Protein AF-G0QTJ8-F1 (afdb_monomer_lite)

Radius of gyration: 25.56 Å; chains: 1; bounding box: 70×34×70 Å

Foldseek 3Di:
DDPVVVVVVCVVVVVVVVVVVVVVVVVVCVVPDDDDDQDAKAKEFADVVVPDDPPADQQFKWWWFADPNDIDIDGAFDKDKAADDPPDDAFDKDKGQFTAKMDGPGIIMGGSRGHRQKIWIKTWHDKDWDWDWDDDPDPVCRVPTPIDTGIITIITTHGIDGDDDPVNVVNHHYD

InterPro domains:
  IPR028909 Large ribosomal subunit protein bL21-like [PF00829] (62-160)
  IPR028909 Large ribosomal subunit protein bL21-like [PTHR21349] (23-163)
  IPR036164 Large ribosomal subunit protein bL21-like superfamily [SSF141091] (61-160)

Structure (mmCIF, N/CA/C/O backbone):
data_AF-G0QTJ8-F1
#
_entry.id   AF-G0QTJ8-F1
#
loop_
_atom_site.group_PDB
_atom_site.id
_atom_site.type_symbol
_atom_site.label_atom_id
_atom_site.label_alt_id
_atom_site.label_comp_id
_atom_site.label_asym_id
_atom_site.label_entity_id
_atom_site.label_seq_id
_atom_site.pdbx_PDB_ins_code
_atom_site.Cartn_x
_atom_site.Cartn_y
_atom_site.Cartn_z
_atom_site.occupancy
_atom_site.B_iso_or_equiv
_atom_site.auth_seq_id
_atom_site.auth_comp_id
_atom_site.auth_asym_id
_atom_site.auth_atom_id
_atom_site.pdbx_PDB_model_num
ATOM 1 N N . MET A 1 1 ? 27.659 -14.384 -51.896 1.00 68.44 1 MET A N 1
ATOM 2 C CA . MET A 1 1 ? 27.595 -14.121 -50.439 1.00 68.44 1 MET A CA 1
ATOM 3 C C . MET A 1 1 ? 27.542 -15.452 -49.713 1.00 68.44 1 MET A C 1
ATOM 5 O O . MET A 1 1 ? 26.745 -16.296 -50.106 1.00 68.44 1 MET A O 1
ATOM 9 N N . ASP A 1 2 ? 28.391 -15.652 -48.706 1.00 91.94 2 ASP A N 1
ATOM 10 C CA . ASP A 1 2 ? 28.428 -16.899 -47.935 1.00 91.94 2 ASP A CA 1
ATOM 11 C C . ASP A 1 2 ? 27.081 -17.138 -47.219 1.00 91.94 2 ASP A C 1
ATOM 13 O O . ASP A 1 2 ? 26.547 -16.251 -46.543 1.00 91.94 2 ASP A O 1
ATOM 17 N N . LYS A 1 3 ? 26.506 -18.338 -47.37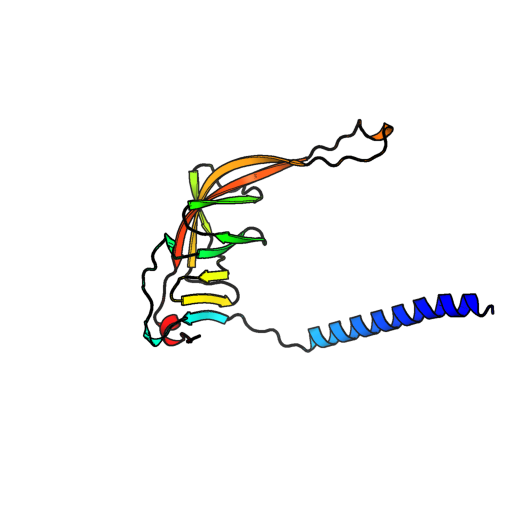8 1.00 89.75 3 LYS A N 1
ATOM 18 C CA . LYS A 1 3 ? 25.200 -18.714 -46.805 1.00 89.75 3 LYS A CA 1
ATOM 19 C C . LYS A 1 3 ? 25.210 -18.602 -45.279 1.00 89.75 3 LYS A C 1
ATOM 21 O O . LYS A 1 3 ? 24.195 -18.231 -44.686 1.00 89.75 3 LYS A O 1
ATOM 26 N N . LYS A 1 4 ? 26.359 -18.865 -44.645 1.00 90.94 4 LYS A N 1
ATOM 27 C CA . LYS A 1 4 ? 26.546 -18.738 -43.193 1.00 90.94 4 LYS A CA 1
ATOM 28 C C . LYS A 1 4 ? 26.381 -17.287 -42.730 1.00 90.94 4 LYS A C 1
ATOM 30 O O . LYS A 1 4 ? 25.655 -17.030 -41.774 1.00 90.94 4 LYS A O 1
ATOM 35 N N . TYR A 1 5 ? 26.970 -16.340 -43.458 1.00 91.25 5 TYR A N 1
ATOM 36 C CA . TYR A 1 5 ? 26.869 -14.908 -43.170 1.00 91.25 5 TYR A CA 1
ATOM 37 C C . TYR A 1 5 ? 25.435 -14.379 -43.329 1.00 91.25 5 TYR A C 1
ATOM 39 O O . TYR A 1 5 ? 24.914 -13.699 -42.445 1.00 91.25 5 TYR A O 1
ATOM 47 N N . VAL A 1 6 ? 24.761 -14.738 -44.428 1.00 91.75 6 VAL A N 1
ATOM 48 C CA . VAL A 1 6 ? 23.376 -14.310 -44.697 1.00 91.75 6 VAL A CA 1
ATOM 49 C C . VAL A 1 6 ? 22.419 -14.824 -43.621 1.00 91.75 6 VAL A C 1
ATOM 51 O O . VAL A 1 6 ? 21.538 -14.085 -43.182 1.00 91.75 6 VAL A O 1
ATOM 54 N N . ARG A 1 7 ? 22.607 -16.064 -43.153 1.00 92.00 7 ARG A N 1
ATOM 55 C CA . ARG A 1 7 ? 21.816 -16.636 -42.058 1.00 92.00 7 ARG A CA 1
ATOM 56 C C . ARG A 1 7 ? 21.977 -15.832 -40.766 1.00 92.00 7 ARG A C 1
ATOM 58 O O . ARG A 1 7 ? 20.963 -15.398 -40.230 1.00 92.00 7 ARG A O 1
ATOM 65 N N . ILE A 1 8 ? 23.214 -15.579 -40.330 1.00 92.38 8 ILE A N 1
ATOM 66 C CA . ILE A 1 8 ? 23.515 -14.820 -39.100 1.00 92.38 8 ILE A CA 1
ATOM 67 C C . ILE A 1 8 ? 22.926 -13.402 -39.172 1.00 92.38 8 ILE A C 1
ATOM 69 O O . ILE A 1 8 ? 22.268 -12.942 -38.239 1.00 92.38 8 ILE A O 1
ATOM 73 N N . ARG A 1 9 ? 23.094 -12.716 -40.310 1.00 91.25 9 ARG A N 1
ATOM 74 C CA . ARG A 1 9 ? 22.532 -11.375 -40.530 1.00 91.25 9 ARG A CA 1
ATOM 75 C C . ARG A 1 9 ? 21.003 -11.377 -40.470 1.00 91.25 9 ARG A C 1
ATOM 77 O O . ARG A 1 9 ? 20.411 -10.546 -39.784 1.00 91.25 9 ARG A O 1
ATOM 84 N N . ASN A 1 10 ? 20.364 -12.304 -41.181 1.00 93.50 10 ASN A N 1
ATOM 85 C CA . ASN A 1 10 ? 18.906 -12.385 -41.257 1.00 93.50 10 ASN A CA 1
ATOM 86 C C . ASN A 1 10 ? 18.276 -12.794 -39.928 1.00 93.50 10 ASN A C 1
ATOM 88 O O . ASN A 1 10 ? 17.176 -12.343 -39.618 1.00 93.50 10 ASN A O 1
ATOM 92 N N . GLU A 1 11 ? 18.951 -13.634 -39.149 1.00 93.56 11 GLU A N 1
ATOM 93 C CA . GLU A 1 11 ? 18.514 -14.032 -37.815 1.00 93.56 11 GLU A CA 1
ATOM 94 C C . GLU A 1 11 ? 18.348 -12.806 -36.907 1.00 93.56 11 GLU A C 1
ATOM 96 O O . GLU A 1 11 ? 17.277 -12.601 -36.329 1.00 93.56 11 GLU A O 1
ATOM 101 N N . TRP A 1 12 ? 19.341 -11.912 -36.893 1.00 93.12 12 TRP A N 1
ATOM 102 C CA . TRP A 1 12 ? 19.266 -10.661 -36.139 1.00 93.12 12 TRP A CA 1
ATOM 103 C C . TRP A 1 12 ? 18.272 -9.657 -36.740 1.00 93.12 12 TRP A C 1
ATOM 105 O O . TRP A 1 12 ? 17.432 -9.104 -36.027 1.00 93.12 12 TRP A O 1
ATOM 115 N N . GLN A 1 13 ? 18.312 -9.449 -38.059 1.00 94.31 13 GLN A N 1
ATOM 116 C CA . GLN A 1 13 ? 17.472 -8.458 -38.737 1.00 94.31 13 GLN A CA 1
ATOM 117 C C . GLN A 1 13 ? 15.975 -8.781 -38.603 1.00 94.31 13 GLN A C 1
ATOM 119 O O . GLN A 1 13 ? 15.172 -7.889 -38.324 1.00 94.31 13 GLN A O 1
ATOM 124 N N . LYS A 1 14 ? 15.593 -10.062 -38.707 1.00 95.19 14 LYS A N 1
ATOM 125 C CA . LYS A 1 14 ? 14.209 -10.510 -38.488 1.00 95.19 14 LYS A CA 1
ATOM 126 C C . LYS A 1 14 ? 13.770 -10.319 -37.038 1.00 95.19 14 LYS A C 1
ATOM 128 O O . LYS A 1 14 ? 12.639 -9.901 -36.795 1.00 95.19 14 LYS A O 1
ATOM 133 N N . ALA A 1 15 ? 14.636 -10.610 -36.066 1.00 96.50 15 ALA A N 1
ATOM 134 C CA . ALA A 1 15 ? 14.327 -10.389 -34.654 1.00 96.50 15 ALA A CA 1
ATOM 135 C C . ALA A 1 15 ? 14.122 -8.896 -34.344 1.00 96.50 15 ALA A C 1
ATOM 137 O O . ALA A 1 15 ? 13.190 -8.533 -33.623 1.00 96.50 15 ALA A O 1
ATOM 138 N N . LEU A 1 16 ? 14.943 -8.026 -34.938 1.00 97.25 16 LEU A N 1
ATOM 139 C CA . LEU A 1 16 ? 14.835 -6.578 -34.789 1.00 97.25 16 LEU A CA 1
ATOM 140 C C . LEU A 1 16 ? 13.527 -6.038 -35.377 1.00 97.25 16 LEU A C 1
ATOM 142 O O . LEU A 1 16 ? 12.823 -5.297 -34.693 1.00 97.25 16 LEU A O 1
ATOM 146 N N . GLN A 1 17 ? 13.153 -6.475 -36.583 1.00 96.44 17 GLN A N 1
ATOM 147 C CA . GLN A 1 17 ? 11.874 -6.119 -37.209 1.00 96.44 17 GLN A CA 1
ATOM 148 C C . GLN A 1 17 ? 10.678 -6.566 -36.359 1.00 96.44 17 GLN A C 1
ATOM 150 O O . GLN A 1 17 ? 9.791 -5.767 -36.066 1.00 96.44 17 GLN A O 1
ATOM 155 N N . LYS A 1 18 ? 10.683 -7.813 -35.864 1.00 97.00 18 LYS A N 1
ATOM 156 C CA . LYS A 1 18 ? 9.636 -8.316 -34.955 1.00 97.00 18 LYS A CA 1
ATOM 157 C C . LYS A 1 18 ? 9.544 -7.494 -33.666 1.00 97.00 18 LYS A C 1
ATOM 159 O O . LYS A 1 18 ? 8.448 -7.236 -33.169 1.00 97.00 18 LYS A O 1
ATOM 164 N N . LYS A 1 19 ? 10.685 -7.068 -33.114 1.00 97.75 19 LYS A N 1
ATOM 165 C CA . LYS A 1 19 ? 10.740 -6.222 -31.914 1.00 97.75 19 LYS A CA 1
ATOM 166 C C . LYS A 1 19 ? 10.194 -4.817 -32.181 1.00 97.75 19 LYS A C 1
ATOM 168 O O . LYS A 1 19 ? 9.500 -4.293 -31.313 1.00 97.75 19 LYS A O 1
ATOM 173 N N . ALA A 1 20 ? 10.480 -4.231 -33.344 1.00 97.81 20 ALA A N 1
ATOM 174 C CA . ALA A 1 20 ? 9.945 -2.933 -33.759 1.00 97.81 20 ALA A CA 1
ATOM 175 C C . ALA A 1 20 ? 8.418 -2.983 -33.897 1.00 97.81 20 ALA A C 1
ATOM 177 O O . ALA A 1 20 ? 7.728 -2.272 -33.171 1.00 97.81 20 ALA A O 1
ATOM 178 N N . HIS A 1 21 ? 7.897 -3.944 -34.664 1.00 97.69 21 HIS A N 1
ATOM 179 C CA . HIS A 1 21 ? 6.454 -4.132 -34.832 1.00 97.69 21 HIS A CA 1
ATOM 180 C C . HIS A 1 21 ? 5.741 -4.386 -33.493 1.00 97.69 21 HIS A C 1
ATOM 182 O O . HIS A 1 21 ? 4.644 -3.892 -33.239 1.00 97.69 21 HIS A O 1
ATOM 188 N N . ARG A 1 22 ? 6.352 -5.155 -32.578 1.00 97.75 22 ARG A N 1
ATOM 189 C CA . ARG A 1 22 ? 5.791 -5.352 -31.230 1.00 97.75 22 ARG A CA 1
ATOM 190 C C . ARG A 1 22 ? 5.708 -4.036 -30.453 1.00 97.75 22 ARG A C 1
ATOM 192 O O . ARG A 1 22 ? 4.735 -3.836 -29.731 1.00 97.75 22 ARG A O 1
ATOM 199 N N . ARG A 1 23 ? 6.723 -3.174 -30.553 1.00 97.88 23 ARG A N 1
ATOM 200 C CA . ARG A 1 23 ? 6.749 -1.870 -29.871 1.00 97.88 23 ARG A CA 1
ATOM 201 C C . ARG A 1 23 ? 5.685 -0.933 -30.427 1.00 97.88 23 ARG A C 1
ATOM 203 O O . ARG A 1 23 ? 4.981 -0.323 -29.632 1.00 97.88 23 ARG A O 1
ATOM 210 N N . GLU A 1 24 ? 5.553 -0.868 -31.747 1.00 98.00 24 GLU A N 1
ATOM 211 C CA . GLU A 1 24 ? 4.518 -0.086 -32.435 1.00 98.00 24 GLU A CA 1
ATOM 212 C C . GLU A 1 24 ? 3.128 -0.541 -32.000 1.00 98.00 24 GLU A C 1
ATOM 214 O O . GLU A 1 24 ? 2.380 0.255 -31.442 1.00 98.00 24 GLU A O 1
ATOM 219 N N . ARG A 1 25 ? 2.851 -1.848 -32.059 1.00 98.06 25 ARG A N 1
ATOM 220 C CA . ARG A 1 25 ? 1.576 -2.410 -31.598 1.00 98.06 25 ARG A CA 1
ATOM 221 C C . ARG A 1 25 ? 1.279 -2.104 -30.126 1.00 98.06 25 ARG A C 1
ATOM 223 O O . ARG A 1 25 ? 0.146 -1.807 -29.777 1.00 98.06 25 ARG A O 1
ATOM 230 N N . ILE A 1 26 ? 2.269 -2.188 -29.229 1.00 97.69 26 ILE A N 1
ATOM 231 C CA . ILE A 1 26 ? 2.076 -1.828 -27.808 1.00 97.69 26 ILE A CA 1
ATOM 232 C C . ILE A 1 26 ? 1.783 -0.331 -27.660 1.00 97.69 26 ILE A C 1
ATOM 234 O O . ILE A 1 26 ? 0.961 0.042 -26.825 1.00 97.69 26 ILE A O 1
ATOM 238 N N . LYS A 1 27 ? 2.442 0.519 -28.455 1.00 97.50 27 LYS A N 1
ATOM 239 C CA . LYS A 1 27 ? 2.216 1.967 -28.463 1.00 97.50 27 LYS A CA 1
ATOM 240 C C . LYS A 1 27 ? 0.800 2.293 -28.939 1.00 97.50 27 LYS A C 1
ATOM 242 O O . LYS A 1 27 ? 0.130 3.078 -28.281 1.00 97.50 27 LYS A O 1
ATOM 247 N N . GLU A 1 28 ? 0.343 1.646 -30.007 1.00 97.62 28 GLU A N 1
ATOM 248 C CA . GLU A 1 28 ? -1.029 1.749 -30.511 1.00 97.62 28 GLU A CA 1
ATOM 249 C C . GLU A 1 28 ? -2.035 1.285 -29.459 1.00 97.62 28 GLU A C 1
ATOM 251 O O . GLU A 1 28 ? -2.896 2.064 -29.076 1.00 97.62 28 GLU A O 1
ATOM 256 N N . ILE A 1 29 ? -1.861 0.081 -28.895 1.00 97.12 29 ILE A N 1
ATOM 257 C CA . ILE A 1 29 ? -2.748 -0.451 -27.847 1.00 97.12 29 ILE A CA 1
ATOM 258 C C . ILE A 1 29 ? -2.829 0.511 -26.660 1.00 97.12 29 ILE A C 1
ATOM 260 O O . ILE A 1 29 ? -3.920 0.777 -26.161 1.00 97.12 29 ILE A O 1
ATOM 264 N N . LYS A 1 30 ? -1.689 1.045 -26.205 1.00 95.44 30 LYS A N 1
ATOM 265 C CA . LYS A 1 30 ? -1.648 1.990 -25.085 1.00 95.44 30 LYS A CA 1
ATOM 266 C C . LYS A 1 30 ? -2.339 3.312 -25.427 1.00 95.44 30 LYS A C 1
ATOM 268 O O . LYS A 1 30 ? -2.980 3.867 -24.549 1.00 95.44 30 LYS A O 1
ATOM 273 N N . ALA A 1 31 ? -2.226 3.789 -26.667 1.00 95.12 31 ALA A N 1
ATOM 274 C CA . ALA A 1 31 ? -2.903 4.999 -27.126 1.00 95.12 31 ALA A CA 1
ATOM 275 C C . ALA A 1 31 ? -4.419 4.799 -27.293 1.00 95.12 31 ALA A C 1
ATOM 277 O O . ALA A 1 31 ? -5.186 5.714 -27.027 1.00 95.12 31 ALA A O 1
ATOM 278 N N . THR A 1 32 ? -4.854 3.609 -27.717 1.00 96.38 32 THR A N 1
ATOM 279 C CA . THR A 1 32 ? -6.277 3.293 -27.915 1.00 96.38 32 THR A CA 1
ATOM 280 C C . THR A 1 32 ? -7.001 2.891 -26.634 1.00 96.38 32 THR A C 1
ATOM 282 O O . THR A 1 32 ? -8.221 3.006 -26.562 1.00 96.38 32 THR A O 1
ATOM 285 N N . ARG A 1 33 ? -6.286 2.354 -25.635 1.00 95.44 33 ARG A N 1
ATOM 286 C CA . ARG A 1 33 ? -6.900 1.842 -24.406 1.00 95.44 33 ARG A CA 1
ATOM 287 C C . ARG A 1 33 ? -7.412 3.019 -23.564 1.00 95.44 33 ARG A C 1
ATOM 289 O O . ARG A 1 33 ? -6.597 3.859 -23.192 1.00 95.44 33 ARG A O 1
ATOM 296 N N . PRO A 1 34 ? -8.707 3.057 -23.206 1.00 94.00 34 PRO A N 1
ATOM 297 C CA . PRO A 1 34 ? -9.225 4.108 -22.342 1.00 94.00 34 PRO A CA 1
ATOM 298 C C . PRO A 1 34 ? -8.615 4.004 -20.940 1.00 94.00 34 PRO A C 1
ATOM 300 O O . PRO A 1 34 ? -8.417 2.901 -20.412 1.00 94.00 34 PRO A O 1
ATOM 303 N N . GLU A 1 35 ? -8.323 5.155 -20.337 1.00 89.50 35 GLU A N 1
ATOM 304 C CA . GLU A 1 35 ? -7.893 5.234 -18.943 1.00 89.50 35 GLU A CA 1
ATOM 305 C C . GLU A 1 35 ? -9.082 4.951 -18.020 1.00 89.50 35 GLU A C 1
ATOM 307 O O . GLU A 1 35 ? -10.164 5.518 -18.173 1.00 89.50 35 GLU A O 1
ATOM 312 N N . ILE A 1 36 ? -8.887 4.030 -17.076 1.00 91.88 36 ILE A N 1
ATOM 313 C CA . ILE A 1 36 ? -9.904 3.687 -16.081 1.00 91.88 36 ILE A CA 1
ATOM 314 C C . ILE A 1 36 ? -9.868 4.777 -15.013 1.00 91.88 36 ILE A C 1
ATOM 316 O O . ILE A 1 36 ? -8.815 5.023 -14.425 1.00 91.88 36 ILE A O 1
ATOM 320 N N . GLN A 1 37 ? -11.008 5.424 -14.781 1.00 91.75 37 GLN A N 1
ATOM 321 C CA . GLN A 1 37 ? -11.139 6.441 -13.741 1.00 91.75 37 GLN A CA 1
ATOM 322 C C . GLN A 1 37 ? -10.952 5.805 -12.353 1.00 91.75 37 GLN A C 1
ATOM 324 O O . GLN A 1 37 ? -11.403 4.673 -12.146 1.00 91.75 37 GLN A O 1
ATOM 329 N N . PRO A 1 38 ? -10.297 6.496 -11.404 1.00 90.62 38 PRO A N 1
ATOM 330 C CA . PRO A 1 38 ? -10.200 6.008 -10.038 1.00 90.62 38 PRO A CA 1
ATOM 331 C C . PRO A 1 38 ? -11.597 5.921 -9.409 1.00 90.62 38 PRO A C 1
ATOM 333 O O . PRO A 1 38 ? -12.432 6.810 -9.571 1.00 90.62 38 PRO A O 1
ATOM 336 N N . GLU A 1 39 ? -11.840 4.832 -8.690 1.00 89.25 39 GLU A N 1
ATOM 337 C CA . GLU A 1 39 ? -13.050 4.605 -7.899 1.00 89.25 39 GLU A CA 1
ATOM 338 C C . GLU A 1 39 ? -12.684 4.727 -6.413 1.00 89.25 39 GLU A C 1
ATOM 340 O O . GLU A 1 39 ? -11.516 4.645 -6.052 1.00 89.25 39 GLU A O 1
ATOM 345 N N . ASN A 1 40 ? -13.657 4.900 -5.520 1.00 87.81 40 ASN A N 1
ATOM 346 C CA . ASN A 1 40 ? -13.342 5.056 -4.096 1.00 87.81 40 ASN A CA 1
ATOM 347 C C . ASN A 1 40 ? -12.751 3.759 -3.510 1.00 87.81 40 ASN A C 1
ATOM 349 O O . ASN A 1 40 ? -11.541 3.562 -3.415 1.00 87.81 40 ASN A O 1
ATOM 353 N N . GLN A 1 41 ? -13.627 2.841 -3.122 1.00 91.62 41 GLN A N 1
ATOM 354 C CA . GLN A 1 41 ? -13.237 1.551 -2.585 1.00 91.62 41 GLN A CA 1
ATOM 355 C C . GLN A 1 41 ? -14.349 0.535 -2.784 1.00 91.62 41 GLN A C 1
ATOM 357 O O . GLN A 1 41 ? -15.516 0.890 -2.963 1.00 91.62 41 GLN A O 1
ATOM 362 N N . LYS A 1 42 ? -13.971 -0.737 -2.738 1.00 94.06 42 LYS A N 1
ATOM 363 C CA . LYS A 1 42 ? -14.887 -1.869 -2.760 1.00 94.06 42 LYS A CA 1
ATOM 364 C C . LYS A 1 42 ? -14.820 -2.583 -1.417 1.00 94.06 42 LYS A C 1
ATOM 366 O O . LYS A 1 42 ? -13.746 -3.032 -1.021 1.00 94.06 42 LYS A O 1
ATOM 371 N N . LEU A 1 43 ? -15.969 -2.723 -0.762 1.00 95.62 43 LEU A N 1
ATOM 372 C CA . LEU A 1 43 ? -16.119 -3.540 0.438 1.00 95.62 43 LEU A CA 1
ATOM 373 C C . LEU A 1 43 ? -16.617 -4.932 0.041 1.00 95.62 43 LEU A C 1
ATOM 375 O O . LEU A 1 43 ? -17.674 -5.061 -0.581 1.00 95.62 43 LEU A O 1
ATOM 379 N N . VAL A 1 44 ? -15.839 -5.960 0.372 1.00 96.19 44 VAL A N 1
ATOM 380 C CA . VAL A 1 44 ? -16.155 -7.367 0.105 1.00 96.19 44 VAL A CA 1
ATOM 381 C C . VAL A 1 44 ? -16.401 -8.079 1.429 1.00 96.19 44 VAL A C 1
ATOM 383 O O . VAL A 1 44 ? -15.512 -8.120 2.274 1.00 96.19 44 VAL A O 1
ATOM 386 N N . ILE A 1 45 ? -17.592 -8.644 1.613 1.00 96.69 45 ILE A N 1
ATOM 387 C CA . ILE A 1 45 ? -17.976 -9.381 2.824 1.00 96.69 45 ILE A CA 1
ATOM 388 C C . ILE A 1 45 ? -17.824 -10.877 2.547 1.00 96.69 45 ILE A C 1
ATOM 390 O O . ILE A 1 45 ? -18.428 -11.385 1.606 1.00 96.69 45 ILE A O 1
ATOM 394 N N . HIS A 1 46 ? -17.040 -11.592 3.356 1.00 94.69 46 HIS A N 1
ATOM 395 C CA . HIS A 1 46 ? -16.743 -13.012 3.132 1.00 94.69 46 HIS A CA 1
ATOM 396 C C . HIS A 1 46 ? -17.960 -13.917 3.368 1.00 94.69 46 HIS A C 1
ATOM 398 O O . HIS A 1 46 ? -18.147 -14.901 2.660 1.00 94.69 46 HIS A O 1
ATOM 404 N N . GLN A 1 47 ? -18.776 -13.606 4.381 1.00 94.88 47 GLN A N 1
ATOM 405 C CA . GLN A 1 47 ? -19.966 -14.376 4.755 1.00 94.88 47 GLN A CA 1
ATOM 406 C C . GLN A 1 47 ? -21.159 -13.434 4.987 1.00 94.88 47 GLN A C 1
ATOM 408 O O . GLN A 1 47 ? -21.433 -13.059 6.129 1.00 94.88 47 GLN A O 1
ATOM 413 N N . PRO A 1 48 ? -21.913 -13.051 3.938 1.00 93.62 48 PRO A N 1
ATOM 414 C CA . PRO A 1 48 ? -22.949 -12.019 4.049 1.00 93.62 48 PRO A CA 1
ATOM 415 C C . PRO A 1 48 ? -24.086 -12.387 5.013 1.00 93.62 48 PRO A C 1
ATOM 417 O O . PRO A 1 48 ? -24.667 -11.504 5.632 1.00 93.62 48 PRO A O 1
ATOM 420 N N . LEU A 1 49 ? -24.373 -13.681 5.191 1.00 93.94 49 LEU A N 1
ATOM 421 C CA . LEU A 1 49 ? -25.409 -14.157 6.117 1.00 93.94 49 LEU A CA 1
ATOM 422 C C . LEU A 1 49 ? -25.022 -13.999 7.596 1.00 93.94 49 LEU A C 1
ATOM 424 O O . LEU A 1 49 ? -25.900 -13.841 8.438 1.00 93.94 49 LEU A O 1
ATOM 428 N N . LYS A 1 50 ? -23.724 -14.069 7.916 1.00 92.25 50 LYS A N 1
ATOM 429 C CA . LYS A 1 50 ? -23.214 -13.962 9.291 1.00 92.25 50 LYS A CA 1
ATOM 430 C C . LYS A 1 50 ? -23.098 -12.501 9.742 1.00 92.25 50 LYS A C 1
ATOM 432 O O . LYS A 1 50 ? -23.145 -12.225 10.937 1.00 92.25 50 LYS A O 1
ATOM 437 N N . GLY A 1 51 ? -22.989 -11.578 8.787 1.00 90.12 51 GLY A N 1
ATOM 438 C CA . GLY A 1 51 ? -22.718 -10.168 9.046 1.00 90.12 51 GLY A CA 1
ATOM 439 C C . GLY A 1 51 ? -21.235 -9.902 9.316 1.00 90.12 51 GLY A C 1
ATOM 440 O O . GLY A 1 51 ? -20.388 -10.763 9.087 1.00 90.12 51 GLY A O 1
ATOM 441 N N . ILE A 1 52 ? -20.935 -8.686 9.773 1.00 93.38 52 ILE A N 1
ATOM 442 C CA . ILE A 1 52 ? -19.579 -8.231 10.104 1.00 93.38 52 ILE A CA 1
ATOM 443 C C . ILE A 1 52 ? -19.525 -7.755 11.556 1.00 93.38 52 ILE A C 1
ATOM 445 O O . ILE A 1 52 ? -20.461 -7.104 12.027 1.00 93.38 52 ILE A O 1
ATOM 449 N N . GLN A 1 53 ? -18.426 -8.027 12.256 1.00 92.19 53 GLN A N 1
ATOM 450 C CA . GLN A 1 53 ? -18.141 -7.384 13.536 1.00 92.19 53 GLN A CA 1
ATOM 451 C C . GLN A 1 53 ? -17.490 -6.004 13.316 1.00 92.19 53 GLN A C 1
ATOM 453 O O . GLN A 1 53 ? -16.437 -5.898 12.687 1.00 92.19 53 GLN A O 1
ATOM 458 N N . TYR A 1 54 ? -18.105 -4.940 13.847 1.00 91.31 54 TYR A N 1
ATOM 459 C CA . TYR A 1 54 ? -17.570 -3.574 13.792 1.00 91.31 54 TYR A CA 1
ATOM 460 C C . TYR A 1 54 ? -17.753 -2.841 15.141 1.00 91.31 54 TYR A C 1
ATOM 462 O O . TYR A 1 54 ? -18.876 -2.818 15.649 1.00 91.31 54 TYR A O 1
ATOM 470 N N . PRO A 1 55 ? -16.704 -2.225 15.724 1.00 91.06 55 PRO A N 1
ATOM 471 C CA . PRO A 1 55 ? -15.320 -2.207 15.244 1.00 91.06 55 PRO A CA 1
ATOM 472 C C . PRO A 1 55 ? -14.693 -3.609 15.266 1.00 91.06 55 PRO A C 1
ATOM 474 O O . PRO A 1 55 ? -15.018 -4.437 16.120 1.00 91.06 55 PRO A O 1
ATOM 477 N N . ALA A 1 56 ? -13.831 -3.884 14.286 1.00 91.25 56 ALA A N 1
ATOM 478 C CA . ALA A 1 56 ? -13.065 -5.125 14.260 1.00 91.25 56 ALA A CA 1
ATOM 479 C C . ALA A 1 56 ? -12.078 -5.141 15.434 1.00 91.25 56 ALA A C 1
ATOM 481 O O . ALA A 1 56 ? -11.664 -4.084 15.908 1.00 91.25 56 ALA A O 1
ATOM 482 N N . LYS A 1 57 ? -11.709 -6.332 15.909 1.00 93.19 57 LYS A N 1
ATOM 483 C CA . LYS A 1 57 ? -10.672 -6.452 16.938 1.00 93.19 57 LYS A CA 1
ATOM 484 C C . LYS A 1 57 ? -9.314 -6.085 16.350 1.00 93.19 57 LYS A C 1
ATOM 486 O O . LYS A 1 57 ? -9.026 -6.468 15.215 1.00 93.19 57 LYS A O 1
ATOM 491 N N . ASP A 1 58 ? -8.481 -5.429 17.149 1.00 92.69 58 ASP A N 1
ATOM 492 C CA . ASP A 1 58 ? -7.173 -4.954 16.696 1.00 92.69 58 ASP A CA 1
ATOM 493 C C . ASP A 1 58 ? -6.222 -6.112 16.302 1.00 92.69 58 ASP A C 1
ATOM 495 O O . ASP A 1 58 ? -5.464 -5.996 15.342 1.00 92.69 58 ASP A O 1
ATOM 499 N N . ASP A 1 59 ? -6.351 -7.281 16.942 1.00 93.12 59 ASP A N 1
ATOM 500 C CA . ASP A 1 59 ? -5.578 -8.491 16.603 1.00 93.12 59 ASP A CA 1
ATOM 501 C C . ASP A 1 59 ? -6.002 -9.147 15.273 1.00 93.12 59 ASP A C 1
ATOM 503 O O . ASP A 1 59 ? -5.250 -9.910 14.662 1.00 93.12 59 ASP A O 1
ATOM 507 N N . GLU A 1 60 ? -7.239 -8.903 14.833 1.00 93.75 60 GLU A N 1
ATOM 508 C CA . GLU A 1 60 ? -7.846 -9.552 13.665 1.00 93.75 60 GLU A CA 1
ATOM 509 C C . GLU A 1 60 ? -7.837 -8.652 12.418 1.00 93.75 60 GLU A C 1
ATOM 511 O O . GLU A 1 60 ? -8.300 -9.075 11.354 1.00 93.75 60 GLU A O 1
ATOM 516 N N . ILE A 1 61 ? -7.316 -7.425 12.528 1.00 96.62 61 ILE A N 1
ATOM 517 C CA . ILE A 1 61 ? -7.228 -6.456 11.434 1.00 96.62 61 ILE A CA 1
ATOM 518 C C . ILE A 1 61 ? -5.789 -6.324 10.930 1.00 96.62 61 ILE A C 1
ATOM 520 O O . ILE A 1 61 ? -4.828 -6.229 11.689 1.00 96.62 61 ILE A O 1
ATOM 524 N N . PHE A 1 62 ? -5.633 -6.280 9.610 1.00 97.44 62 PHE A N 1
ATOM 525 C CA . PHE A 1 62 ? -4.370 -5.911 8.979 1.00 97.44 62 PHE A CA 1
ATOM 526 C C . P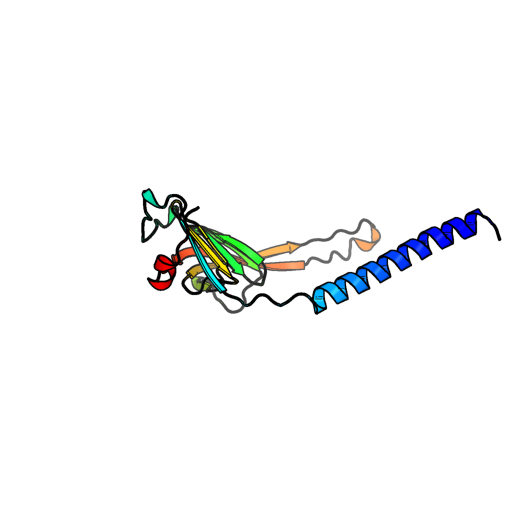HE A 1 62 ? -4.602 -4.888 7.872 1.00 97.44 62 PHE A C 1
ATOM 528 O O . PHE A 1 62 ? -5.664 -4.847 7.246 1.00 97.44 62 PHE A O 1
ATOM 535 N N . ALA A 1 63 ? -3.572 -4.101 7.583 1.00 98.06 63 ALA A N 1
ATOM 536 C CA . ALA A 1 63 ? -3.564 -3.134 6.495 1.00 98.06 63 ALA A CA 1
ATOM 537 C C . ALA A 1 63 ? -2.400 -3.383 5.530 1.00 98.06 63 ALA A C 1
ATOM 539 O O . ALA A 1 63 ? -1.383 -3.987 5.876 1.00 98.06 63 ALA A O 1
ATOM 540 N N . VAL A 1 64 ? -2.553 -2.901 4.299 1.00 98.19 64 VAL A N 1
ATOM 541 C CA . VAL A 1 64 ? -1.475 -2.773 3.318 1.00 98.19 64 VAL A CA 1
ATOM 542 C C . VAL A 1 64 ? -1.266 -1.293 3.043 1.00 98.19 64 VAL A C 1
ATOM 544 O O . VAL A 1 64 ? -2.169 -0.627 2.540 1.00 98.19 64 VAL A O 1
ATOM 547 N N . VAL A 1 65 ? -0.084 -0.781 3.374 1.00 97.81 65 VAL A N 1
ATOM 548 C CA . VAL A 1 65 ? 0.243 0.651 3.322 1.00 97.81 65 VAL A CA 1
ATOM 549 C C . VAL A 1 65 ? 1.344 0.900 2.302 1.00 97.81 65 VAL A C 1
ATOM 551 O O . VAL A 1 65 ? 2.269 0.095 2.173 1.00 97.81 65 VAL A O 1
ATOM 554 N N . GLU A 1 66 ? 1.254 2.020 1.588 1.00 97.56 66 GLU A N 1
ATOM 555 C CA . GLU A 1 66 ? 2.326 2.509 0.726 1.00 97.56 66 GLU A CA 1
ATOM 556 C C . GLU A 1 66 ? 3.209 3.521 1.465 1.00 97.56 66 GLU A C 1
ATOM 558 O O . GLU A 1 66 ? 2.761 4.610 1.830 1.00 97.56 66 GLU A O 1
ATOM 563 N N . ILE A 1 67 ? 4.491 3.196 1.624 1.00 96.56 67 ILE A N 1
ATOM 564 C CA . ILE A 1 67 ? 5.505 4.083 2.198 1.00 96.56 67 ILE A CA 1
ATOM 565 C C . ILE A 1 67 ? 6.631 4.230 1.179 1.00 96.56 67 ILE A C 1
ATOM 567 O O . ILE A 1 67 ? 7.256 3.249 0.781 1.00 96.56 67 ILE A O 1
ATOM 571 N N . LEU A 1 68 ? 6.885 5.468 0.740 1.00 94.88 68 LEU A N 1
ATOM 572 C CA . LEU A 1 68 ? 7.938 5.805 -0.233 1.00 94.88 68 LEU A CA 1
ATOM 573 C C . LEU A 1 68 ? 7.882 4.969 -1.535 1.00 94.88 68 LEU A C 1
ATOM 575 O O . LEU A 1 68 ? 8.907 4.706 -2.157 1.00 94.88 68 LEU A O 1
ATOM 579 N N . GLY A 1 69 ? 6.681 4.557 -1.958 1.00 95.50 69 GLY A N 1
ATOM 580 C CA . GLY A 1 69 ? 6.452 3.739 -3.157 1.00 95.50 69 GLY A CA 1
ATOM 581 C C . GLY A 1 69 ? 6.594 2.226 -2.946 1.00 95.50 69 GLY A C 1
ATOM 582 O O . GLY A 1 69 ? 6.322 1.457 -3.868 1.00 95.50 69 GLY A O 1
ATOM 583 N N . PHE A 1 70 ? 6.984 1.781 -1.749 1.00 97.12 70 PHE A N 1
ATOM 584 C CA . PHE A 1 70 ? 6.969 0.374 -1.354 1.00 97.12 70 PHE A CA 1
ATOM 585 C C . PHE A 1 70 ? 5.690 0.038 -0.595 1.00 97.12 70 PHE A C 1
ATOM 587 O O . PHE A 1 70 ? 5.121 0.885 0.089 1.00 97.12 70 PHE A O 1
ATOM 594 N N . GLN A 1 71 ? 5.249 -1.213 -0.705 1.00 97.81 71 GLN A N 1
ATOM 595 C CA . GLN A 1 71 ? 4.033 -1.698 -0.060 1.00 97.81 71 GLN A CA 1
ATOM 596 C C . GLN A 1 71 ? 4.382 -2.647 1.079 1.00 97.81 71 GLN A C 1
ATOM 598 O O . GLN A 1 71 ? 5.188 -3.564 0.903 1.00 97.81 71 GLN A O 1
ATOM 603 N N . TYR A 1 72 ? 3.741 -2.450 2.225 1.00 98.00 72 TYR A N 1
ATOM 604 C CA . TYR A 1 72 ? 3.970 -3.244 3.424 1.00 98.00 72 TYR A CA 1
ATOM 605 C C . TYR A 1 72 ? 2.650 -3.742 3.993 1.00 98.00 72 TYR A C 1
ATOM 607 O O . TYR A 1 72 ? 1.706 -2.968 4.136 1.00 98.00 72 TYR A O 1
ATOM 615 N N . LYS A 1 73 ? 2.601 -5.032 4.332 1.00 97.75 73 LYS A N 1
ATOM 616 C CA . LYS A 1 73 ? 1.534 -5.596 5.159 1.00 97.75 73 LYS A CA 1
ATOM 617 C C . LYS A 1 73 ? 1.874 -5.323 6.621 1.00 97.75 73 LYS A C 1
ATOM 619 O O . LYS A 1 73 ? 3.005 -5.584 7.020 1.00 97.75 73 LYS A O 1
ATOM 624 N N . VAL A 1 74 ? 0.906 -4.827 7.379 1.00 97.81 74 VAL A N 1
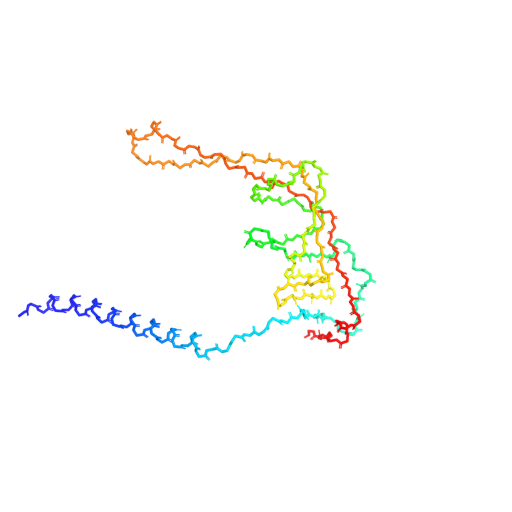ATOM 625 C CA . VAL A 1 74 ? 1.082 -4.441 8.780 1.00 97.81 74 VAL A CA 1
ATOM 626 C C . VAL A 1 74 ? -0.086 -4.908 9.642 1.00 97.81 74 VAL A C 1
ATOM 628 O O . VAL A 1 74 ? -1.243 -4.828 9.219 1.00 97.81 74 VAL A O 1
ATOM 631 N N . LEU A 1 75 ? 0.236 -5.393 10.835 1.00 97.12 75 LEU A N 1
ATOM 632 C CA . LEU A 1 75 ? -0.668 -5.648 11.954 1.00 97.12 75 LEU A CA 1
ATOM 633 C C . LEU A 1 75 ? -0.300 -4.723 13.125 1.00 97.12 75 LEU A C 1
ATOM 635 O O . LEU A 1 75 ? 0.722 -4.036 13.079 1.00 97.12 75 LEU A O 1
ATOM 639 N N . GLN A 1 76 ? -1.131 -4.689 14.166 1.00 96.12 76 GLN A N 1
ATOM 640 C CA . GLN A 1 76 ? -0.781 -4.002 15.410 1.00 96.12 76 GLN A CA 1
ATOM 641 C C . GLN A 1 76 ? 0.526 -4.559 16.005 1.00 96.12 76 GLN A C 1
ATOM 643 O O . GLN A 1 76 ? 0.822 -5.743 15.864 1.00 96.12 76 GLN A O 1
ATOM 648 N N . ASP A 1 77 ? 1.320 -3.686 16.632 1.00 96.38 77 ASP A N 1
ATOM 649 C CA . ASP A 1 77 ? 2.613 -3.987 17.265 1.00 96.38 77 ASP A CA 1
ATOM 650 C C . ASP A 1 77 ? 3.738 -4.481 16.333 1.00 96.38 77 ASP A C 1
ATOM 652 O O . ASP A 1 77 ? 4.864 -4.717 16.786 1.00 96.38 77 ASP A O 1
ATOM 656 N N . ASP A 1 78 ? 3.506 -4.541 15.019 1.00 96.75 78 ASP A N 1
ATOM 657 C CA . ASP A 1 78 ? 4.546 -4.885 14.050 1.00 96.75 78 ASP A CA 1
ATOM 658 C C . ASP A 1 78 ? 5.659 -3.826 14.003 1.00 96.75 78 ASP A C 1
ATOM 660 O O . ASP A 1 78 ? 5.416 -2.614 14.002 1.00 96.75 78 ASP A O 1
ATOM 664 N N . MET A 1 79 ? 6.908 -4.288 13.878 1.00 96.75 79 MET A N 1
ATOM 665 C CA . MET A 1 79 ? 8.070 -3.430 13.632 1.00 96.75 79 MET A CA 1
ATOM 666 C C . MET A 1 79 ? 8.432 -3.408 12.146 1.00 96.75 79 MET A C 1
ATOM 668 O O . MET A 1 79 ? 8.824 -4.418 11.561 1.00 96.75 79 MET A O 1
ATOM 672 N N . LEU A 1 80 ? 8.377 -2.224 11.547 1.00 96.38 80 LEU A N 1
ATOM 673 C CA . LEU A 1 80 ? 8.657 -1.988 10.140 1.00 96.38 80 LEU A CA 1
ATOM 674 C C . LEU A 1 80 ? 9.993 -1.261 9.960 1.00 96.38 80 LEU A C 1
ATOM 676 O O . LEU A 1 80 ? 10.234 -0.221 10.567 1.00 96.38 80 LEU A O 1
ATOM 680 N N . THR A 1 81 ? 10.856 -1.778 9.084 1.00 96.06 81 THR A N 1
ATOM 681 C CA . THR A 1 81 ? 12.081 -1.079 8.661 1.00 96.06 81 THR A CA 1
ATOM 682 C C . THR A 1 81 ? 11.861 -0.440 7.299 1.00 96.06 81 THR A C 1
ATOM 684 O O . THR A 1 81 ? 11.622 -1.131 6.310 1.00 96.06 81 THR A O 1
ATOM 687 N N . VAL A 1 82 ? 11.953 0.884 7.246 1.00 96.19 82 VAL A N 1
ATOM 688 C CA . VAL A 1 82 ? 11.752 1.678 6.028 1.00 96.19 82 VAL A CA 1
ATOM 689 C C . VAL A 1 82 ? 12.970 2.544 5.737 1.00 96.19 82 VAL A C 1
ATOM 691 O O . VAL A 1 82 ? 13.870 2.694 6.572 1.00 96.19 82 VAL A O 1
ATOM 694 N N . ASP A 1 83 ? 13.012 3.108 4.534 1.00 94.94 83 ASP A N 1
ATOM 695 C CA . ASP A 1 83 ? 14.013 4.112 4.187 1.00 94.94 83 ASP A CA 1
ATOM 696 C C . ASP A 1 83 ? 13.918 5.329 5.118 1.00 94.94 83 ASP A C 1
ATOM 698 O O . ASP A 1 83 ? 12.894 5.590 5.751 1.00 94.94 83 ASP A O 1
ATOM 702 N N . TRP A 1 84 ? 15.027 6.057 5.249 1.00 94.25 84 TRP A N 1
ATOM 703 C CA . TRP A 1 84 ? 15.147 7.118 6.244 1.00 94.25 84 TRP A CA 1
ATOM 704 C C . TRP A 1 84 ? 14.128 8.247 6.039 1.00 94.25 84 TRP A C 1
ATOM 706 O O . TRP A 1 84 ? 14.189 8.993 5.059 1.00 94.25 84 TRP A O 1
ATOM 716 N N . LEU A 1 85 ? 13.248 8.411 7.027 1.00 94.56 85 LEU A N 1
ATOM 717 C CA . LEU A 1 85 ? 12.315 9.527 7.122 1.00 94.56 85 LEU A CA 1
ATOM 718 C C . LEU A 1 85 ? 12.975 10.666 7.906 1.00 94.56 85 LEU A C 1
ATOM 720 O O . LEU A 1 85 ? 13.182 10.552 9.114 1.00 94.56 85 LEU A O 1
ATOM 724 N N . LYS A 1 86 ? 13.345 11.746 7.208 1.00 91.62 86 LYS A N 1
ATOM 725 C CA . LYS A 1 86 ? 14.072 12.891 7.796 1.00 91.62 86 LYS A CA 1
ATOM 726 C C . LYS A 1 86 ? 13.180 13.876 8.548 1.00 91.62 86 LYS A C 1
ATOM 728 O O . LYS A 1 86 ? 13.691 14.694 9.296 1.00 91.62 86 LYS A O 1
ATOM 733 N N . GLU A 1 87 ? 11.885 13.837 8.266 1.00 93.19 87 GLU A N 1
ATOM 734 C CA . GLU A 1 87 ? 10.906 14.835 8.711 1.00 93.19 87 GLU A CA 1
ATOM 735 C C . GLU A 1 87 ? 10.366 14.558 10.119 1.00 93.19 87 GLU A C 1
ATOM 737 O O . GLU A 1 87 ? 9.689 15.411 10.683 1.00 93.19 87 GLU A O 1
ATOM 742 N N . TYR A 1 88 ? 10.666 13.381 10.677 1.00 94.56 88 TYR A N 1
ATOM 743 C CA . TYR A 1 88 ? 10.131 12.917 11.952 1.00 94.56 88 TYR A CA 1
ATOM 744 C C . TYR A 1 88 ? 11.245 12.590 12.944 1.00 94.56 88 TYR A C 1
ATOM 746 O O . TYR A 1 88 ? 12.307 12.090 12.558 1.00 94.56 88 TYR A O 1
ATOM 754 N N . ASP A 1 89 ? 10.949 12.811 14.222 1.00 94.69 89 ASP A N 1
ATOM 755 C CA . ASP A 1 89 ? 11.837 12.535 15.347 1.00 94.69 89 ASP A CA 1
ATOM 756 C C . ASP A 1 89 ? 11.468 11.243 16.091 1.00 94.69 89 ASP A C 1
ATOM 758 O O . ASP A 1 89 ? 10.402 10.652 15.916 1.00 94.69 89 ASP A O 1
ATOM 762 N N . ILE A 1 90 ? 12.381 10.795 16.955 1.00 95.19 90 ILE A N 1
ATOM 763 C CA . ILE A 1 90 ? 12.189 9.616 17.806 1.00 95.19 90 ILE A CA 1
ATOM 764 C C . ILE A 1 90 ? 11.007 9.826 18.763 1.00 95.19 90 ILE A C 1
ATOM 766 O O . ILE A 1 90 ? 10.866 10.885 19.368 1.00 95.19 90 ILE A O 1
ATOM 770 N N . ASN A 1 91 ? 10.192 8.782 18.930 1.00 95.81 91 ASN A N 1
ATOM 771 C CA . ASN A 1 91 ? 8.948 8.734 19.703 1.00 95.81 91 ASN A CA 1
ATOM 772 C C . ASN A 1 91 ? 7.814 9.626 19.173 1.00 95.81 91 ASN A C 1
ATOM 774 O O . ASN A 1 91 ? 6.806 9.800 19.856 1.00 95.81 91 ASN A O 1
ATOM 778 N N . GLN A 1 92 ? 7.938 10.163 17.959 1.00 96.75 92 GLN A N 1
ATOM 779 C CA . GLN A 1 92 ? 6.849 10.880 17.310 1.00 96.75 92 GLN A CA 1
ATOM 780 C C . GLN A 1 92 ? 5.830 9.904 16.705 1.00 96.75 92 GLN A C 1
ATOM 782 O O . GLN A 1 92 ? 6.199 8.879 16.123 1.00 96.75 92 GLN A O 1
ATOM 787 N N . GLN A 1 93 ? 4.545 10.244 16.820 1.00 96.62 93 GLN A N 1
ATOM 788 C CA . GLN A 1 93 ? 3.464 9.524 16.152 1.00 96.62 93 GLN A CA 1
ATOM 789 C C . GLN A 1 93 ? 3.339 9.984 14.693 1.00 96.62 93 GLN A C 1
ATOM 791 O O . GLN A 1 93 ? 3.333 11.181 14.403 1.00 96.62 93 GLN A O 1
ATOM 796 N N . ILE A 1 94 ? 3.238 9.026 13.776 1.00 96.31 94 ILE A N 1
ATOM 797 C CA . ILE A 1 94 ? 3.160 9.229 12.328 1.00 96.31 94 ILE A CA 1
ATOM 798 C C . ILE A 1 94 ? 1.884 8.572 11.823 1.00 96.31 94 ILE A C 1
ATOM 800 O O . ILE A 1 94 ? 1.580 7.439 12.189 1.00 96.31 94 ILE A O 1
ATOM 804 N N . ILE A 1 95 ? 1.151 9.269 10.962 1.00 96.81 95 ILE A N 1
ATOM 805 C CA . ILE A 1 95 ? -0.086 8.768 10.366 1.00 96.81 95 ILE A CA 1
ATOM 806 C C . ILE A 1 95 ? 0.132 8.627 8.864 1.00 96.81 95 ILE A C 1
ATOM 808 O O . ILE A 1 95 ? 0.541 9.582 8.204 1.00 96.81 95 ILE A O 1
ATOM 812 N N . PHE A 1 96 ? -0.147 7.443 8.323 1.00 96.19 96 PHE A N 1
ATOM 813 C CA . PHE A 1 96 ? -0.161 7.217 6.881 1.00 96.19 96 PHE A CA 1
ATOM 814 C C . PHE A 1 96 ? -1.594 7.029 6.382 1.00 96.19 96 PHE A C 1
ATOM 816 O O . PHE A 1 96 ? -2.281 6.086 6.777 1.00 96.19 96 PHE A O 1
ATOM 823 N N . ASP A 1 97 ? -2.004 7.907 5.463 1.00 96.12 97 ASP A N 1
ATOM 824 C CA . ASP A 1 97 ? -3.320 7.868 4.807 1.00 96.12 97 ASP A CA 1
ATOM 825 C C . ASP A 1 97 ? -3.322 6.994 3.535 1.00 96.12 97 ASP A C 1
ATOM 827 O O . ASP A 1 97 ? -4.371 6.625 3.011 1.00 96.12 97 ASP A O 1
ATOM 831 N N . LYS A 1 98 ? -2.142 6.651 2.997 1.00 96.81 98 LYS A N 1
ATOM 832 C CA . LYS A 1 98 ? -2.007 5.8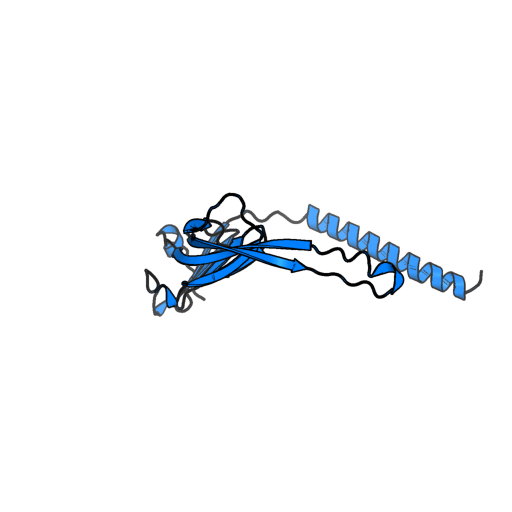51 1.767 1.00 96.81 98 LYS A CA 1
ATOM 833 C C . LYS A 1 98 ? -2.169 4.358 2.044 1.00 96.81 98 LYS A C 1
ATOM 835 O O . LYS A 1 98 ? -1.210 3.586 1.985 1.00 96.81 98 LYS A O 1
ATOM 840 N N . VAL A 1 99 ? -3.398 3.956 2.337 1.00 97.69 99 VAL A N 1
ATOM 841 C CA . VAL A 1 99 ? -3.772 2.558 2.571 1.00 97.69 99 VAL A CA 1
ATOM 842 C C . VAL A 1 99 ? -4.372 1.969 1.297 1.00 97.69 99 VAL A C 1
ATOM 844 O O . VAL A 1 99 ? -5.281 2.543 0.704 1.00 97.69 99 VAL A O 1
ATOM 847 N N . LEU A 1 100 ? -3.860 0.824 0.854 1.00 97.44 100 LEU A N 1
ATOM 848 C CA . LEU A 1 100 ? -4.305 0.130 -0.360 1.00 97.44 100 LEU A CA 1
ATOM 849 C C . LEU A 1 100 ? -5.424 -0.872 -0.065 1.00 97.44 100 LEU A C 1
ATOM 851 O O . LEU A 1 100 ? -6.374 -1.004 -0.837 1.00 97.44 100 LEU A O 1
ATOM 855 N N . ALA A 1 101 ? -5.294 -1.606 1.039 1.00 97.62 101 ALA A N 1
ATOM 856 C CA . ALA A 1 101 ? -6.224 -2.658 1.422 1.00 97.62 101 ALA A CA 1
ATOM 857 C C . ALA A 1 101 ? -6.274 -2.816 2.941 1.00 97.62 101 ALA A C 1
ATOM 859 O O . ALA A 1 101 ? -5.260 -2.638 3.616 1.00 97.62 101 ALA A O 1
ATOM 860 N N . ILE A 1 102 ? -7.438 -3.208 3.450 1.00 97.31 102 ILE A N 1
ATOM 861 C CA . ILE A 1 102 ? -7.653 -3.638 4.832 1.00 97.31 102 ILE A CA 1
ATOM 862 C C . ILE A 1 102 ? -8.361 -4.980 4.798 1.00 97.31 102 ILE A C 1
ATOM 864 O O . ILE A 1 102 ? -9.347 -5.146 4.079 1.00 97.31 10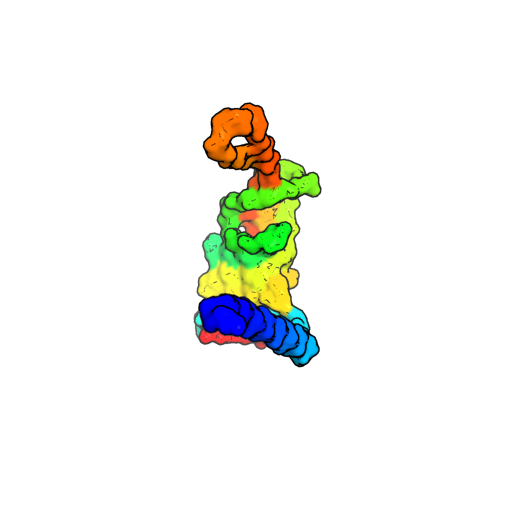2 ILE A O 1
ATOM 868 N N . GLY A 1 103 ? -7.867 -5.928 5.580 1.00 96.56 103 GLY A N 1
ATOM 869 C CA . GLY A 1 103 ? -8.494 -7.229 5.738 1.00 96.56 103 GLY A CA 1
ATOM 870 C C . GLY A 1 103 ? -8.800 -7.508 7.197 1.00 96.56 103 GLY A C 1
ATOM 871 O O . GLY A 1 103 ? -7.995 -7.223 8.082 1.00 96.56 103 GLY A O 1
ATOM 872 N N . THR A 1 104 ? -9.970 -8.088 7.413 1.00 96.56 104 THR A N 1
ATOM 873 C CA . THR A 1 104 ? -10.407 -8.673 8.678 1.00 96.56 104 THR A CA 1
ATOM 874 C C . THR A 1 104 ? -10.857 -10.112 8.432 1.00 96.56 104 THR A C 1
ATOM 876 O O . THR A 1 104 ? -10.844 -10.604 7.298 1.00 96.56 104 THR A O 1
ATOM 879 N N . THR A 1 105 ? -11.273 -10.801 9.487 1.00 94.88 105 THR A N 1
ATOM 880 C CA . THR A 1 105 ? -11.871 -12.137 9.405 1.00 94.88 105 THR A CA 1
ATOM 881 C C . THR A 1 105 ? -13.174 -12.137 8.593 1.00 94.88 105 THR A C 1
ATOM 883 O O . THR A 1 105 ? -13.374 -13.017 7.750 1.00 94.88 105 THR A O 1
ATOM 886 N N . ASP A 1 106 ? -14.018 -11.118 8.764 1.00 95.62 106 ASP A N 1
ATOM 887 C CA . ASP A 1 106 ? -15.359 -11.066 8.167 1.00 95.62 106 ASP A CA 1
ATOM 888 C C . ASP A 1 106 ? -15.420 -10.320 6.820 1.00 95.62 106 ASP A C 1
ATOM 890 O O . ASP A 1 106 ? -16.253 -10.645 5.966 1.00 95.62 106 ASP A O 1
ATOM 894 N N . TYR A 1 107 ? -14.559 -9.320 6.603 1.00 96.06 107 TYR A N 1
ATOM 895 C CA . TYR A 1 107 ? -14.586 -8.486 5.398 1.00 96.06 107 TYR A CA 1
ATOM 896 C C . TYR A 1 107 ? -13.201 -8.016 4.944 1.00 96.06 107 TYR A C 1
ATOM 898 O O . TYR A 1 107 ? -12.261 -7.899 5.731 1.00 96.06 107 TYR A O 1
ATOM 906 N N . THR A 1 108 ? -13.105 -7.661 3.665 1.00 96.69 108 THR A N 1
ATOM 907 C CA . THR A 1 108 ? -11.935 -7.019 3.062 1.00 96.69 108 THR A CA 1
ATOM 908 C C . THR A 1 108 ? -12.356 -5.740 2.340 1.00 96.69 108 THR A C 1
ATOM 910 O O . THR A 1 108 ? -13.218 -5.765 1.460 1.00 96.69 108 THR A O 1
ATOM 913 N N . ALA A 1 109 ? -11.736 -4.614 2.686 1.00 96.44 109 ALA A N 1
ATOM 914 C CA . ALA A 1 109 ? -11.869 -3.347 1.975 1.00 96.44 109 ALA A CA 1
ATOM 915 C C . ALA A 1 109 ? -10.674 -3.154 1.030 1.00 96.44 109 ALA A C 1
ATOM 917 O O . ALA A 1 109 ? -9.520 -3.312 1.431 1.00 96.44 109 ALA A O 1
ATOM 918 N N . ILE A 1 110 ? -10.941 -2.836 -0.239 1.00 96.81 110 ILE A N 1
ATOM 919 C CA . ILE A 1 110 ? -9.923 -2.685 -1.290 1.00 96.81 110 ILE A CA 1
ATOM 920 C C . ILE A 1 110 ? -10.072 -1.310 -1.947 1.00 96.81 110 ILE A C 1
ATOM 922 O O . ILE A 1 110 ? -11.128 -1.003 -2.508 1.00 96.81 110 ILE A O 1
ATOM 926 N N . GLY A 1 111 ? -9.011 -0.502 -1.912 1.00 95.81 111 GLY A N 1
ATOM 927 C CA . GLY A 1 111 ? -8.957 0.829 -2.522 1.00 95.81 111 GLY A CA 1
ATOM 928 C C . GLY A 1 111 ? -8.765 0.798 -4.042 1.00 95.81 111 GLY A C 1
ATOM 929 O O . GLY A 1 111 ? -8.251 -0.172 -4.606 1.00 95.81 111 GLY A O 1
ATOM 930 N N . ARG A 1 112 ? -9.187 1.869 -4.729 1.00 94.19 112 ARG A N 1
ATOM 931 C CA . ARG A 1 112 ? -9.044 2.026 -6.191 1.00 94.19 112 ARG A CA 1
ATOM 932 C C . ARG A 1 112 ? -8.650 3.456 -6.616 1.00 94.19 112 ARG A C 1
ATOM 934 O O . ARG A 1 112 ? -9.309 4.026 -7.482 1.00 94.19 112 ARG A O 1
ATOM 941 N N . PRO A 1 113 ? -7.541 4.038 -6.122 1.00 94.94 113 PRO A N 1
ATOM 942 C CA . PRO A 1 113 ? -6.318 3.318 -5.741 1.00 94.94 113 PRO A CA 1
ATOM 943 C C . PRO A 1 113 ? -6.058 3.184 -4.234 1.00 94.94 113 PRO A C 1
ATOM 945 O O . PRO A 1 113 ? -5.390 2.237 -3.832 1.00 94.94 113 PRO A O 1
ATOM 948 N N . TYR A 1 114 ? -6.580 4.096 -3.412 1.00 96.31 114 TYR A N 1
ATOM 949 C CA . TYR A 1 114 ? -6.385 4.105 -1.959 1.00 96.31 114 TYR A CA 1
ATOM 950 C C . TYR A 1 114 ? -7.733 4.128 -1.241 1.00 96.31 114 TYR A C 1
ATOM 952 O O . TYR A 1 114 ? -8.745 4.518 -1.823 1.00 96.31 114 TYR A O 1
ATOM 960 N N . ILE A 1 115 ? -7.742 3.730 0.026 1.00 95.69 115 ILE A N 1
ATOM 961 C CA . ILE A 1 115 ? -8.907 3.799 0.902 1.00 95.69 115 ILE A CA 1
ATOM 962 C C . ILE A 1 115 ? -8.900 5.146 1.627 1.00 95.69 115 ILE A C 1
ATOM 964 O O . ILE A 1 115 ? -8.022 5.408 2.440 1.00 95.69 115 ILE A O 1
ATOM 968 N N . SER A 1 116 ? -9.894 5.995 1.361 1.00 92.62 116 SER A N 1
ATOM 969 C CA . SER A 1 116 ? -9.982 7.336 1.960 1.00 92.62 116 SER A CA 1
ATOM 970 C C . SER A 1 116 ? -10.355 7.338 3.445 1.00 92.62 116 SER A C 1
ATOM 972 O O . SER A 1 116 ? -10.051 8.295 4.149 1.00 92.62 116 SER A O 1
ATOM 974 N N . THR A 1 117 ? -11.035 6.293 3.923 1.00 94.25 117 THR A N 1
ATOM 975 C CA . THR A 1 117 ? -11.539 6.189 5.305 1.00 94.25 117 THR A CA 1
ATOM 976 C C . THR A 1 117 ? -10.616 5.386 6.226 1.00 94.25 117 THR A C 1
ATOM 978 O O . THR A 1 117 ? -10.999 5.036 7.344 1.00 94.25 117 THR A O 1
ATOM 981 N N . ALA A 1 118 ? -9.405 5.080 5.761 1.00 95.94 118 ALA A N 1
ATOM 982 C CA . ALA A 1 118 ? -8.431 4.259 6.460 1.00 95.94 118 ALA A CA 1
ATOM 983 C C . ALA A 1 118 ? -7.190 5.059 6.828 1.00 95.94 118 ALA A C 1
ATOM 985 O O . ALA A 1 118 ? -6.693 5.852 6.030 1.00 95.94 118 ALA A O 1
ATOM 986 N N . LYS A 1 119 ? -6.665 4.801 8.024 1.00 96.88 119 LYS A N 1
ATOM 987 C CA . LYS A 1 119 ? -5.430 5.398 8.525 1.00 96.88 119 LYS A CA 1
ATOM 988 C C . LYS A 1 119 ? -4.655 4.369 9.320 1.00 96.88 119 LYS A C 1
ATOM 990 O O . LYS A 1 119 ? -5.241 3.571 10.046 1.00 96.88 119 LYS A O 1
ATOM 995 N N . VAL A 1 120 ? -3.334 4.405 9.212 1.00 97.62 120 VAL A N 1
ATOM 996 C CA . VAL A 1 120 ? -2.468 3.587 10.066 1.00 97.62 120 VAL A CA 1
ATOM 997 C C . VAL A 1 120 ? -1.545 4.496 10.854 1.00 97.62 120 VAL A C 1
ATOM 999 O O . VAL A 1 120 ? -0.851 5.343 10.287 1.00 97.62 120 VAL A O 1
ATOM 1002 N N . GLN A 1 121 ? -1.574 4.320 12.170 1.00 97.50 121 GLN A N 1
ATOM 1003 C CA . GLN A 1 121 ? -0.773 5.064 13.125 1.00 97.50 121 GLN A CA 1
ATOM 1004 C C . GLN A 1 121 ? 0.485 4.266 13.457 1.00 97.50 121 GLN A C 1
ATOM 1006 O O . GLN A 1 121 ? 0.425 3.069 13.743 1.00 97.50 121 GLN A O 1
ATOM 1011 N N . TYR A 1 122 ? 1.625 4.942 13.430 1.00 97.75 122 TYR A N 1
ATOM 1012 C CA . TYR A 1 122 ? 2.930 4.390 13.752 1.00 97.75 122 TYR A CA 1
ATOM 1013 C C . TYR A 1 122 ? 3.625 5.260 14.789 1.00 97.75 122 TYR A C 1
ATOM 1015 O O . TYR A 1 122 ? 3.400 6.465 14.860 1.00 97.75 122 TYR A O 1
ATOM 1023 N N . ILE A 1 123 ? 4.541 4.662 15.536 1.00 97.88 123 ILE A N 1
ATOM 1024 C CA . ILE A 1 123 ? 5.464 5.352 16.429 1.00 97.88 123 ILE A CA 1
ATOM 1025 C C . ILE A 1 123 ? 6.869 5.197 15.859 1.00 97.88 123 ILE A C 1
ATOM 1027 O O . ILE A 1 123 ? 7.322 4.085 15.566 1.00 97.88 123 ILE A O 1
ATOM 1031 N N . TYR A 1 124 ? 7.576 6.313 15.708 1.00 97.38 124 TYR A N 1
ATOM 1032 C CA . TYR A 1 124 ? 8.975 6.306 15.306 1.00 97.38 124 TYR A CA 1
ATOM 1033 C C . TYR A 1 124 ? 9.841 5.789 16.455 1.00 97.38 124 TYR A C 1
ATOM 1035 O O . TYR A 1 124 ? 9.934 6.432 17.496 1.00 97.38 124 TYR A O 1
ATOM 1043 N N . LEU A 1 125 ? 10.512 4.652 16.278 1.00 96.19 125 LEU A N 1
ATOM 1044 C CA . LEU A 1 125 ? 11.328 4.067 17.342 1.00 96.19 125 LEU A CA 1
ATOM 1045 C C . LEU A 1 125 ? 12.768 4.580 17.320 1.00 96.19 125 LEU A C 1
ATOM 1047 O O . LEU A 1 125 ? 13.218 5.220 18.262 1.00 96.19 125 LEU A O 1
ATOM 1051 N N . TYR A 1 126 ? 13.529 4.273 16.270 1.00 95.00 126 TYR A N 1
ATOM 1052 C CA . TYR A 1 126 ? 14.935 4.675 16.176 1.00 95.00 126 TYR A CA 1
ATOM 1053 C C . TYR A 1 126 ? 15.465 4.588 14.743 1.00 95.00 126 TYR A C 1
ATOM 1055 O O . TYR A 1 126 ? 14.839 4.023 13.844 1.00 95.00 126 TYR A O 1
ATOM 1063 N N . ILE A 1 127 ? 16.663 5.142 14.541 1.00 95.06 127 ILE A N 1
ATOM 1064 C CA . ILE A 1 127 ? 17.390 5.090 13.270 1.00 95.06 127 ILE A CA 1
ATOM 1065 C C . ILE A 1 127 ? 18.378 3.923 13.291 1.00 95.06 127 ILE A C 1
ATOM 1067 O O . ILE A 1 127 ? 19.303 3.883 14.105 1.00 95.06 127 ILE A O 1
ATOM 1071 N N . LEU A 1 128 ? 18.236 3.007 12.339 1.00 93.81 128 LEU A N 1
ATOM 1072 C CA . LEU A 1 128 ? 19.165 1.912 12.090 1.00 93.81 128 LEU A CA 1
ATOM 1073 C C . LEU A 1 128 ? 20.193 2.316 11.021 1.00 93.81 128 LEU A C 1
ATOM 1075 O O . LEU A 1 128 ? 19.857 2.909 9.999 1.00 93.81 128 LEU A O 1
ATOM 1079 N N . LYS A 1 129 ? 21.468 1.963 11.222 1.00 91.44 129 LYS A N 1
ATOM 1080 C CA . LYS A 1 129 ? 22.539 2.175 10.230 1.00 91.44 129 LYS A CA 1
ATOM 1081 C C . LYS A 1 129 ? 23.003 0.839 9.658 1.00 91.44 129 LYS A C 1
ATOM 1083 O O . LYS A 1 129 ? 23.815 0.154 10.283 1.00 91.44 129 LYS A O 1
ATOM 1088 N N . LYS A 1 130 ? 22.545 0.492 8.454 1.00 86.44 130 LYS A N 1
ATOM 1089 C CA . LYS A 1 130 ? 22.922 -0.739 7.746 1.00 86.44 130 LYS A CA 1
ATOM 1090 C C . LYS A 1 130 ? 24.184 -0.525 6.911 1.00 86.44 130 LYS A C 1
ATOM 1092 O O . LYS A 1 130 ? 24.255 0.402 6.111 1.00 86.44 130 LYS A O 1
ATOM 1097 N N . ASN A 1 131 ? 25.177 -1.398 7.068 1.00 83.12 131 ASN A N 1
ATOM 1098 C CA . ASN A 1 131 ? 26.388 -1.371 6.247 1.00 83.12 131 ASN A CA 1
ATOM 1099 C C . ASN A 1 131 ? 26.176 -2.210 4.986 1.00 83.12 131 ASN A C 1
ATOM 1101 O O . ASN A 1 131 ? 25.963 -3.416 5.079 1.00 83.12 131 ASN A O 1
ATOM 1105 N N . ILE A 1 132 ? 26.281 -1.584 3.820 1.00 78.31 132 ILE A N 1
ATOM 1106 C CA . ILE A 1 132 ? 26.311 -2.257 2.526 1.00 78.31 132 ILE A CA 1
ATOM 1107 C C . ILE A 1 132 ? 27.761 -2.280 2.056 1.00 78.31 132 ILE A C 1
ATOM 1109 O O . ILE A 1 132 ? 28.446 -1.250 2.019 1.00 78.31 132 ILE A O 1
ATOM 1113 N N . PHE A 1 133 ? 28.237 -3.475 1.725 1.00 72.75 133 PHE A N 1
ATOM 1114 C CA . PHE A 1 133 ? 29.591 -3.691 1.251 1.00 72.75 133 PHE A CA 1
ATOM 1115 C C . PHE A 1 133 ? 29.563 -4.460 -0.065 1.00 72.75 133 PHE A C 1
ATOM 1117 O O . PHE A 1 133 ? 29.011 -5.554 -0.132 1.00 72.75 133 PHE A O 1
ATOM 1124 N N . ASN A 1 134 ? 30.186 -3.883 -1.092 1.00 69.81 134 ASN A N 1
ATOM 1125 C CA . ASN A 1 134 ? 30.356 -4.525 -2.387 1.00 69.81 134 ASN A CA 1
ATOM 1126 C C . ASN A 1 134 ? 31.830 -4.886 -2.565 1.00 69.81 134 ASN A C 1
ATOM 1128 O O . ASN A 1 134 ? 32.692 -4.006 -2.602 1.00 69.81 134 ASN A O 1
ATOM 1132 N N . GLU A 1 135 ? 32.114 -6.178 -2.695 1.00 67.62 135 GLU A N 1
ATOM 1133 C CA . GLU A 1 135 ? 33.467 -6.678 -2.911 1.00 67.62 135 GLU A CA 1
ATOM 1134 C C . GLU A 1 135 ? 33.725 -6.950 -4.396 1.00 67.62 135 GLU A C 1
ATOM 1136 O O . GLU A 1 135 ? 32.924 -7.593 -5.075 1.00 67.62 135 GLU A O 1
ATOM 1141 N N . LYS A 1 136 ? 34.862 -6.472 -4.917 1.00 66.81 136 LYS A N 1
ATOM 1142 C CA . LYS A 1 136 ? 35.341 -6.812 -6.265 1.00 66.81 136 LYS A CA 1
ATOM 1143 C C . LYS A 1 136 ? 36.432 -7.880 -6.166 1.00 66.81 136 LYS A C 1
ATOM 1145 O O . LYS A 1 136 ? 37.331 -7.770 -5.340 1.00 66.81 136 LYS A O 1
ATOM 1150 N N . ARG A 1 137 ? 36.389 -8.884 -7.052 1.00 67.69 137 ARG A N 1
ATOM 1151 C CA . ARG A 1 137 ? 37.272 -10.074 -7.033 1.00 67.69 137 ARG A CA 1
ATOM 1152 C C . ARG A 1 137 ? 38.740 -9.850 -7.454 1.00 67.69 137 ARG A C 1
ATOM 1154 O O . ARG A 1 137 ? 39.459 -10.828 -7.601 1.00 67.69 137 ARG A O 1
ATOM 1161 N N . SER A 1 138 ? 39.221 -8.618 -7.641 1.00 66.44 138 SER A N 1
ATOM 1162 C CA . SER A 1 138 ? 40.633 -8.376 -7.998 1.00 66.44 138 SER A CA 1
ATOM 1163 C C . SER A 1 138 ? 41.431 -7.867 -6.797 1.00 66.44 138 SER A C 1
ATOM 1165 O O . SER A 1 138 ? 41.089 -6.828 -6.230 1.00 66.44 138 SE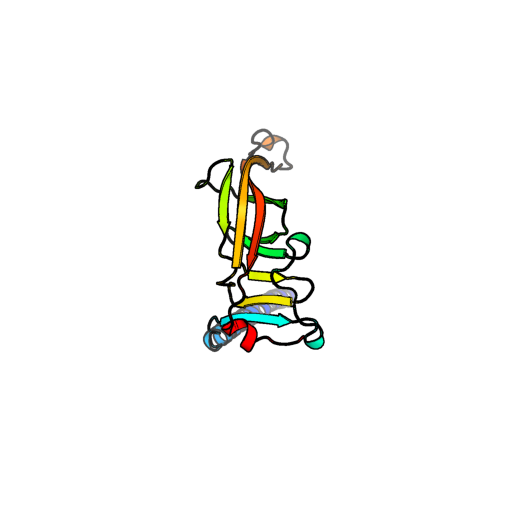R A O 1
ATOM 1167 N N . MET A 1 139 ? 42.500 -8.590 -6.437 1.00 57.81 139 MET A N 1
ATOM 1168 C CA . MET A 1 139 ? 43.365 -8.336 -5.272 1.00 57.81 139 MET A CA 1
ATOM 1169 C C . MET A 1 139 ? 43.890 -6.894 -5.191 1.00 57.81 139 MET A C 1
ATOM 1171 O O . MET A 1 139 ? 43.947 -6.328 -4.107 1.00 57.81 139 MET A O 1
ATOM 1175 N N . GLN A 1 140 ? 44.220 -6.265 -6.323 1.00 60.78 140 GLN A N 1
ATOM 1176 C CA . GLN A 1 140 ? 44.789 -4.908 -6.350 1.00 60.78 140 GLN A CA 1
ATOM 1177 C C . GLN A 1 140 ? 43.754 -3.793 -6.103 1.00 60.78 140 GLN A C 1
ATOM 1179 O O . GLN A 1 140 ? 44.121 -2.679 -5.746 1.00 60.78 140 GLN A O 1
ATOM 1184 N N . LEU A 1 141 ? 42.455 -4.080 -6.250 1.00 55.81 141 LEU A N 1
ATOM 1185 C CA . LEU A 1 141 ? 41.366 -3.109 -6.062 1.00 55.81 141 LEU A CA 1
ATOM 1186 C C . LEU A 1 141 ? 40.686 -3.225 -4.686 1.00 55.81 141 LEU A C 1
ATOM 1188 O O . LEU A 1 141 ? 39.790 -2.437 -4.378 1.00 55.81 141 LEU A O 1
ATOM 1192 N N . GLN A 1 142 ? 41.113 -4.174 -3.845 1.00 56.03 142 GLN A N 1
ATOM 1193 C CA . GLN A 1 142 ? 40.542 -4.404 -2.514 1.00 56.03 142 GLN A CA 1
ATOM 1194 C C . GLN A 1 142 ? 40.837 -3.286 -1.505 1.00 56.03 142 GLN A C 1
ATOM 1196 O O . GLN A 1 142 ? 40.205 -3.262 -0.454 1.00 56.03 142 GLN A O 1
ATOM 1201 N N . ASN A 1 143 ? 41.740 -2.349 -1.803 1.00 55.91 143 ASN A N 1
ATOM 1202 C CA . ASN A 1 143 ? 42.018 -1.216 -0.912 1.00 55.91 143 ASN A CA 1
ATOM 1203 C C . ASN A 1 143 ? 40.948 -0.111 -1.011 1.00 55.91 143 ASN A C 1
ATOM 1205 O O . ASN A 1 143 ? 40.745 0.631 -0.056 1.00 55.91 143 ASN A O 1
ATOM 1209 N N . ASN A 1 144 ? 40.174 -0.068 -2.104 1.00 58.00 144 ASN A N 1
ATOM 1210 C CA . ASN A 1 144 ? 39.085 0.895 -2.309 1.00 58.00 144 ASN A CA 1
ATOM 1211 C C . ASN A 1 144 ? 37.722 0.266 -1.990 1.00 58.00 144 ASN A C 1
ATOM 1213 O O . ASN A 1 144 ? 36.818 0.206 -2.829 1.00 58.00 144 ASN A O 1
ATOM 1217 N N . LYS A 1 145 ? 37.574 -0.239 -0.761 1.00 65.62 145 LYS A N 1
ATOM 1218 C CA . LYS A 1 145 ? 36.305 -0.773 -0.245 1.00 65.62 145 LYS A CA 1
ATOM 1219 C C . LYS A 1 145 ? 35.312 0.371 -0.044 1.00 65.62 145 LYS A C 1
ATOM 1221 O O . LYS A 1 145 ? 35.248 0.958 1.032 1.00 65.62 145 LYS A O 1
ATOM 1226 N N . LEU A 1 146 ? 34.523 0.675 -1.074 1.00 66.50 146 LEU A N 1
ATOM 1227 C CA . LEU A 1 146 ? 33.374 1.574 -0.965 1.00 66.50 146 LEU A CA 1
ATOM 1228 C C . LEU A 1 146 ? 32.351 0.946 -0.009 1.00 66.50 146 LEU A C 1
ATOM 1230 O O . LEU A 1 146 ? 31.659 -0.014 -0.350 1.00 66.50 146 LEU A O 1
ATOM 1234 N N . ARG A 1 147 ? 32.303 1.461 1.220 1.00 73.12 147 ARG A N 1
ATOM 1235 C CA . ARG A 1 147 ? 31.327 1.085 2.245 1.00 73.12 147 ARG A CA 1
ATOM 1236 C C . ARG A 1 147 ? 30.249 2.155 2.269 1.00 73.12 147 ARG A C 1
ATOM 1238 O O . ARG A 1 147 ? 30.533 3.297 2.619 1.00 73.12 147 ARG A O 1
ATOM 1245 N N . HIS A 1 148 ? 29.023 1.794 1.918 1.00 84.69 148 HIS A N 1
ATOM 1246 C CA . HIS A 1 148 ? 27.885 2.689 2.084 1.00 84.69 148 HIS A CA 1
ATOM 1247 C C . HIS A 1 148 ? 27.152 2.322 3.376 1.00 84.69 148 HIS A C 1
ATOM 1249 O O . HIS A 1 148 ? 26.849 1.152 3.608 1.00 84.69 148 HIS A O 1
ATOM 1255 N N . ARG A 1 149 ? 26.901 3.307 4.243 1.00 85.06 149 ARG A N 1
ATOM 1256 C CA . ARG A 1 149 ? 26.069 3.130 5.438 1.00 85.06 149 ARG A CA 1
ATOM 1257 C C . ARG A 1 149 ? 24.706 3.746 5.162 1.00 85.06 149 ARG A C 1
ATOM 1259 O O . ARG A 1 149 ? 24.578 4.966 5.181 1.00 85.06 149 ARG A O 1
ATOM 1266 N N . THR A 1 150 ? 23.714 2.908 4.897 1.00 91.19 150 THR A N 1
ATOM 1267 C CA . THR A 1 150 ? 22.341 3.353 4.659 1.00 91.19 150 THR A CA 1
ATOM 1268 C C . THR A 1 150 ? 21.654 3.586 5.994 1.00 91.19 150 THR A C 1
ATOM 1270 O O . THR A 1 150 ? 21.676 2.721 6.874 1.00 91.19 150 THR A O 1
ATOM 1273 N N . MET A 1 151 ? 21.076 4.772 6.151 1.00 93.94 151 MET A N 1
ATOM 1274 C CA . MET A 1 151 ? 20.207 5.090 7.278 1.00 93.94 151 MET A CA 1
ATOM 1275 C C . MET A 1 151 ? 18.810 4.566 6.961 1.00 93.94 151 MET A C 1
ATOM 1277 O O . MET A 1 151 ? 18.321 4.741 5.849 1.00 93.94 151 MET A O 1
ATOM 1281 N N . MET A 1 152 ? 18.205 3.898 7.930 1.00 95.62 152 MET A N 1
ATOM 1282 C CA . MET A 1 152 ? 16.865 3.335 7.850 1.00 95.62 152 MET A CA 1
ATOM 1283 C C . MET A 1 152 ? 16.108 3.727 9.112 1.00 95.62 152 MET A C 1
ATOM 1285 O O . MET A 1 152 ? 16.708 3.863 10.179 1.00 95.62 152 MET A O 1
ATOM 1289 N N . THR A 1 153 ? 14.803 3.897 8.997 1.00 96.75 153 THR A N 1
ATOM 1290 C CA . THR A 1 153 ? 13.928 4.208 10.123 1.00 96.75 153 THR A CA 1
ATOM 1291 C C . THR A 1 153 ? 13.208 2.938 10.560 1.00 96.75 153 THR A C 1
ATOM 1293 O O . THR A 1 153 ? 12.715 2.181 9.725 1.00 96.75 153 THR A O 1
ATOM 1296 N N . VAL A 1 154 ? 13.157 2.702 11.869 1.00 97.31 154 VAL A N 1
ATOM 1297 C CA . VAL A 1 154 ? 12.340 1.646 12.472 1.00 97.31 154 VAL A CA 1
ATOM 1298 C C . VAL A 1 154 ? 11.062 2.280 13.006 1.00 97.31 154 VAL A C 1
ATOM 1300 O O . VAL A 1 154 ? 11.118 3.171 13.854 1.00 97.31 154 VAL A O 1
ATOM 1303 N N . LEU A 1 155 ? 9.924 1.816 12.509 1.00 97.50 155 LEU A N 1
ATOM 1304 C CA . LEU A 1 155 ? 8.589 2.219 12.934 1.00 97.50 155 LEU A CA 1
ATOM 1305 C C . LEU A 1 155 ? 7.927 1.056 13.673 1.00 97.50 155 LEU A C 1
ATOM 1307 O O . LEU A 1 155 ? 8.127 -0.094 13.292 1.00 97.50 155 LEU A O 1
ATOM 1311 N N . ARG A 1 156 ? 7.117 1.340 14.689 1.00 97.94 156 ARG A N 1
ATOM 1312 C CA . ARG A 1 156 ? 6.187 0.371 15.286 1.00 97.94 156 ARG A CA 1
ATOM 1313 C C . ARG A 1 156 ? 4.765 0.757 14.924 1.00 97.94 156 ARG A C 1
ATOM 1315 O O . ARG A 1 156 ? 4.434 1.932 15.035 1.00 97.94 156 ARG A O 1
ATOM 1322 N N . VAL A 1 157 ? 3.942 -0.194 14.508 1.00 97.81 157 VAL A N 1
ATOM 1323 C CA . VAL A 1 157 ? 2.514 0.037 14.265 1.00 97.81 157 VAL A CA 1
ATOM 1324 C C . VAL A 1 157 ? 1.802 0.143 15.608 1.00 97.81 157 VAL A C 1
ATOM 1326 O O . VAL A 1 157 ? 1.946 -0.735 16.450 1.00 97.81 157 VAL A O 1
ATOM 1329 N N . ASP A 1 158 ? 1.050 1.217 15.803 1.00 96.88 158 ASP A N 1
ATOM 1330 C CA . ASP A 1 158 ? 0.280 1.448 17.027 1.00 96.88 158 ASP A CA 1
ATOM 1331 C C . ASP A 1 158 ? -1.171 0.999 16.840 1.00 96.88 158 ASP A C 1
ATOM 1333 O O . ASP A 1 158 ? -1.701 0.202 17.611 1.00 96.88 158 ASP A O 1
ATOM 1337 N N . LYS A 1 159 ? -1.803 1.465 15.756 1.00 96.25 159 LYS A N 1
ATOM 1338 C CA . LYS A 1 159 ? -3.211 1.180 15.483 1.00 96.25 159 LYS A CA 1
ATOM 1339 C C . LYS A 1 159 ? -3.542 1.246 13.999 1.00 96.25 159 LYS A C 1
ATOM 1341 O O . LYS A 1 159 ? -3.060 2.123 13.277 1.00 96.25 159 LYS A O 1
ATOM 1346 N N . VAL A 1 160 ? -4.412 0.341 13.561 1.00 96.81 160 VAL A N 1
ATOM 1347 C CA . VAL A 1 160 ? -5.034 0.362 12.233 1.00 96.81 160 VAL A CA 1
ATOM 1348 C C . VAL A 1 160 ? -6.470 0.848 12.394 1.00 96.81 160 VAL A C 1
ATOM 1350 O O . VAL A 1 160 ? -7.281 0.206 13.053 1.00 96.81 160 VAL A O 1
ATOM 1353 N N . GLU A 1 161 ? -6.793 1.991 11.798 1.00 94.62 161 GLU A N 1
ATOM 1354 C CA . GLU A 1 161 ? -8.121 2.592 11.863 1.00 94.62 161 GLU A CA 1
ATOM 1355 C C . GLU A 1 161 ? -8.811 2.491 10.505 1.00 94.62 161 GLU A C 1
ATOM 1357 O O . GLU A 1 161 ? -8.249 2.845 9.467 1.00 94.62 161 GLU A O 1
ATOM 1362 N N . HIS A 1 162 ? -10.056 2.024 10.518 1.00 94.44 162 HIS A N 1
ATOM 1363 C CA . HIS A 1 162 ? -10.896 1.950 9.333 1.00 94.44 162 HIS A CA 1
ATOM 1364 C C . HIS A 1 162 ? -12.319 2.356 9.682 1.00 94.44 162 HIS A C 1
ATOM 1366 O O . HIS A 1 162 ? -12.981 1.684 10.472 1.00 94.44 162 HIS A O 1
ATOM 1372 N N . ILE A 1 163 ? -12.780 3.455 9.088 1.00 94.38 163 ILE A N 1
ATOM 1373 C CA . ILE A 1 163 ? -14.129 3.975 9.298 1.00 94.38 163 ILE A CA 1
ATOM 1374 C C . ILE A 1 163 ? -15.031 3.471 8.167 1.00 94.38 163 ILE A C 1
ATOM 1376 O O . ILE A 1 163 ? -14.735 3.663 6.984 1.00 94.38 163 ILE A O 1
ATOM 1380 N N . LEU A 1 164 ? -16.125 2.801 8.535 1.00 92.62 164 LEU A N 1
ATOM 1381 C CA . LEU A 1 164 ? -17.152 2.343 7.600 1.00 92.62 164 LEU A CA 1
ATOM 1382 C C . LEU A 1 164 ? -18.300 3.357 7.525 1.00 92.62 164 LEU A C 1
ATOM 1384 O O . LEU A 1 164 ? -19.065 3.500 8.475 1.00 92.62 164 LEU A O 1
ATOM 1388 N N . ASP A 1 165 ? -18.445 4.011 6.373 1.00 91.31 165 ASP A N 1
ATOM 1389 C CA . ASP A 1 165 ? -19.567 4.911 6.085 1.00 91.31 165 ASP A CA 1
ATOM 1390 C C . ASP A 1 165 ? -20.781 4.149 5.533 1.00 91.31 165 ASP A C 1
ATOM 1392 O O . ASP A 1 165 ? -20.650 3.140 4.831 1.00 91.31 165 ASP A O 1
ATOM 1396 N N . GLU A 1 166 ? -21.980 4.702 5.731 1.00 91.00 166 GLU A N 1
ATOM 1397 C CA . GLU A 1 166 ? -23.236 4.156 5.190 1.00 91.00 166 GLU A CA 1
ATOM 1398 C C . GLU A 1 166 ? -23.187 3.961 3.667 1.00 91.00 166 GLU A C 1
ATOM 1400 O O . GLU A 1 166 ? -23.674 2.960 3.141 1.00 91.00 166 GLU A O 1
ATOM 1405 N N . SER A 1 167 ? -22.531 4.882 2.953 1.00 91.56 167 SER A N 1
ATOM 1406 C CA . SER A 1 167 ? -22.382 4.813 1.495 1.00 91.56 167 SER A CA 1
ATOM 1407 C C . SER A 1 167 ? -21.583 3.591 1.023 1.00 91.56 167 SER A C 1
ATOM 1409 O O . SER A 1 167 ? -21.830 3.072 -0.069 1.00 91.56 167 SER A O 1
ATOM 1411 N N . ILE A 1 168 ? -20.636 3.125 1.843 1.00 91.81 168 ILE A N 1
ATOM 1412 C CA . ILE A 1 168 ? -19.792 1.960 1.571 1.00 91.81 168 ILE A CA 1
ATOM 1413 C C . ILE A 1 168 ? -20.576 0.688 1.885 1.00 91.81 168 ILE A C 1
ATOM 1415 O O . ILE A 1 168 ? -20.579 -0.243 1.082 1.00 91.81 168 ILE A O 1
ATOM 1419 N N . LEU A 1 169 ? -21.286 0.676 3.016 1.00 91.75 169 LEU A N 1
ATOM 1420 C CA . LEU A 1 169 ? -22.108 -0.453 3.453 1.00 91.75 169 LEU A CA 1
ATOM 1421 C C . LEU A 1 169 ? -23.240 -0.757 2.463 1.00 91.75 169 LEU A C 1
ATOM 1423 O O . LEU A 1 169 ? -23.448 -1.914 2.111 1.00 91.75 169 LEU A O 1
ATOM 1427 N N . GLN A 1 170 ? -23.915 0.268 1.938 1.00 92.69 170 GLN A N 1
ATOM 1428 C CA . GLN A 1 170 ? -24.964 0.098 0.922 1.00 92.69 170 GLN A CA 1
ATOM 1429 C C . GLN A 1 170 ? -24.442 -0.491 -0.398 1.00 92.69 170 GLN A C 1
ATOM 1431 O O . GLN A 1 170 ? -25.193 -1.130 -1.131 1.00 92.69 170 GLN A O 1
ATOM 1436 N N . LYS A 1 171 ? -23.160 -0.274 -0.712 1.00 92.44 171 LYS A N 1
ATOM 1437 C CA . LYS A 1 171 ? -22.493 -0.763 -1.930 1.00 92.44 171 LYS A CA 1
ATOM 1438 C C . LYS A 1 171 ? -21.652 -2.020 -1.686 1.00 92.44 171 LYS A C 1
ATOM 1440 O O . LYS A 1 171 ? -20.857 -2.397 -2.550 1.00 92.44 171 LYS A O 1
ATOM 1445 N N . ALA A 1 172 ? -21.788 -2.647 -0.519 1.00 93.81 172 ALA A N 1
ATOM 1446 C CA . ALA A 1 172 ? -21.033 -3.838 -0.168 1.00 93.81 172 ALA A CA 1
ATOM 1447 C C . ALA A 1 172 ? -21.401 -5.018 -1.076 1.00 93.81 172 ALA A C 1
ATOM 1449 O O . ALA A 1 172 ? -22.547 -5.181 -1.496 1.00 93.81 172 ALA A O 1
ATOM 1450 N N . VAL A 1 173 ? -20.412 -5.858 -1.371 1.00 95.56 173 VAL A N 1
ATOM 1451 C CA . VAL A 1 173 ? -20.571 -7.032 -2.233 1.00 95.56 173 VAL A CA 1
ATOM 1452 C C . VAL A 1 173 ? -20.208 -8.280 -1.439 1.00 95.56 173 VAL A C 1
ATOM 1454 O O . VAL A 1 173 ? -19.174 -8.310 -0.777 1.00 95.56 173 VAL A O 1
ATOM 1457 N N . GLY A 1 174 ? -21.048 -9.312 -1.500 1.00 93.69 174 GLY A N 1
ATOM 1458 C CA . GLY A 1 174 ? -20.707 -10.627 -0.956 1.00 93.69 174 GLY A CA 1
ATOM 1459 C C . GLY A 1 174 ? -19.653 -11.325 -1.817 1.00 93.69 174 GLY A C 1
ATOM 1460 O O . GLY A 1 174 ? -19.691 -11.208 -3.045 1.00 93.69 174 GLY A O 1
ATOM 1461 N N . LEU A 1 175 ? -18.711 -12.011 -1.172 1.00 90.62 175 LEU A N 1
ATOM 1462 C CA . LEU A 1 175 ? -17.861 -13.018 -1.812 1.00 90.62 175 LEU A CA 1
ATOM 1463 C C . LEU A 1 175 ? -18.690 -14.272 -2.121 1.00 90.62 175 LEU A C 1
ATOM 1465 O O . LEU A 1 175 ? -18.478 -14.824 -3.223 1.00 90.62 175 LEU A O 1
#

pLDDT: mean 91.86, std 9.4, range [55.81, 98.19]

Secondary structure (DSSP, 8-state):
--HHHHHHHHHHHHHHHHHHHHHHHHHHHHHHSPPPPP--EEEEES-TTT---SSPPGGG-EEEEEETTEEEEE-TT-EEEEE--SS--TT-EEEE--EEEEE-SSEEEEESS--TTEEEEEEEEEEEEEEEE---S-GGGTT---EEEEEEEEEEEEEEEE---HHHHTT-EE-

Sequence (175 aa):
MDKKYVRIRNEWQKALQKKAHRRERIKEIKATRPEIQPENQKLVIHQPLKGIQYPAKDDEIFAVVEILGFQYKVLQDDMLTVDWLKEYDINQQIIFDKVLAIGTTDYTAIGRPYISTAKVQYIYLYILKKNIFNEKRSMQLQNNKLRHRTMMTVLRVDKVEHILDESILQKAVGL

Organism: Ichthyophthirius multifiliis (NCBI:txid5932)